Protein AF-A0A9P0MGK2-F1 (afdb_monomer)

InterPro domains:
  IPR000237 GRIP domain [PF01465] (94-136)
  IPR000237 GRIP domain [PS50913] (89-139)
  IPR000237 GRIP domain [SM00755] (92-139)
  IPR051952 Golgi-associated and autophagy-related protein [PTHR23157] (30-147)

Nearest PDB structures (foldseek):
  4kmo-assembly1_B  TM=4.965E-01  e=8.560E+00  Thermochaetoides thermophila DSM 1495

Foldseek 3Di:
DDDDDDDDDDDDPDDDDDDDDDDDDPVVVVVVVVVVVVVVVVVVVVVVVVVVVVVVVVVVVVVVVVVVVVVVVVVVVVVVVVVVVVVVVVVVVVLVVVLVVLVVCLVPDPDLVVNLVSLVVNCVSVVDDPVVSVQSNCVSNVHDDPCVVVVVVVDDPPDDDDDDD

Sequence (165 aa):
MHREEGEGSENTESTYSPNKVHPVPLERLLATEDDQELANLKKQLHEQELKLSHLTALLADTEQDLAKHTQMNEVLKEEIRRQQRSQERERHAENLEYLKNVVFKFVTLSNSDERTRLVPVLNTILKLSPDETRQLTTVAKGEPSATLKGWTNLLPTWSSSPSKP

Structure (mmCIF, N/CA/C/O backbone):
data_AF-A0A9P0MGK2-F1
#
_entry.id   AF-A0A9P0MGK2-F1
#
loop_
_atom_site.group_PDB
_atom_site.id
_atom_site.type_symbol
_atom_site.label_atom_id
_atom_site.label_alt_id
_atom_site.label_comp_id
_atom_site.label_asym_id
_atom_site.label_entity_id
_atom_site.label_seq_id
_atom_site.pdbx_PDB_ins_code
_atom_site.Cartn_x
_atom_site.Cartn_y
_atom_site.Cartn_z
_atom_site.occupancy
_atom_site.B_iso_or_equiv
_atom_site.auth_seq_id
_atom_site.auth_comp_id
_atom_site.auth_asym_id
_atom_site.auth_atom_id
_atom_site.pdbx_PDB_model_num
ATOM 1 N N . MET A 1 1 ? 90.276 39.774 -74.183 1.00 43.88 1 MET A N 1
ATOM 2 C CA . MET A 1 1 ? 89.201 39.487 -73.211 1.00 43.88 1 MET A CA 1
ATOM 3 C C . MET A 1 1 ? 89.113 37.976 -73.071 1.00 43.88 1 MET A C 1
ATOM 5 O O . MET A 1 1 ? 88.798 37.317 -74.052 1.00 43.88 1 MET A O 1
ATOM 9 N N . HIS A 1 2 ? 89.530 37.440 -71.923 1.00 46.66 2 HIS A N 1
ATOM 10 C CA . HIS A 1 2 ? 89.398 36.022 -71.568 1.00 46.66 2 HIS A CA 1
ATOM 11 C C . HIS A 1 2 ? 87.975 35.760 -71.059 1.00 46.66 2 HIS A C 1
ATOM 13 O O . HIS A 1 2 ? 87.427 36.597 -70.345 1.00 46.66 2 HIS A O 1
ATOM 19 N N . ARG A 1 3 ? 87.391 34.620 -71.436 1.00 65.00 3 ARG A N 1
ATOM 20 C CA . ARG A 1 3 ? 86.128 34.101 -70.900 1.00 65.00 3 ARG A CA 1
ATOM 21 C C . ARG A 1 3 ? 86.456 32.787 -70.197 1.00 65.00 3 ARG A C 1
ATOM 23 O O . ARG A 1 3 ? 87.053 31.915 -70.816 1.00 65.00 3 ARG A O 1
ATOM 30 N N . GLU A 1 4 ? 86.128 32.724 -68.916 1.00 59.62 4 GLU A N 1
ATOM 31 C CA . GLU A 1 4 ? 86.367 31.596 -68.015 1.00 59.62 4 GLU A CA 1
ATOM 32 C C . GLU A 1 4 ? 85.328 30.493 -68.274 1.00 59.62 4 GLU A C 1
ATOM 34 O O . GLU A 1 4 ? 84.153 30.786 -68.531 1.00 59.62 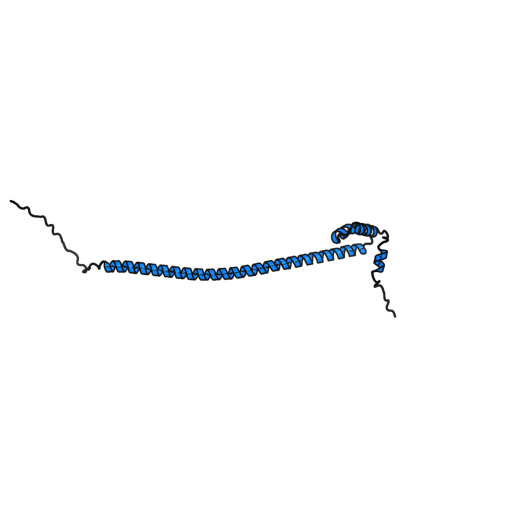4 GLU A O 1
ATOM 39 N N . GLU A 1 5 ? 85.787 29.242 -68.304 1.00 55.59 5 GLU A N 1
ATOM 40 C CA . GLU A 1 5 ? 84.977 28.056 -68.578 1.00 55.59 5 GLU A CA 1
ATOM 41 C C . GLU A 1 5 ? 84.109 27.715 -67.362 1.00 55.59 5 GLU A C 1
ATOM 43 O O . GLU A 1 5 ? 84.576 27.698 -66.226 1.00 55.59 5 GLU A O 1
ATOM 48 N N . GLY A 1 6 ? 82.822 27.480 -67.617 1.00 58.53 6 GLY A N 1
ATOM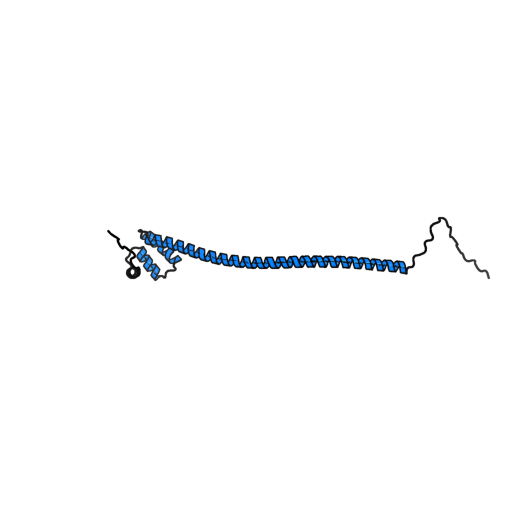 49 C CA . GLY A 1 6 ? 81.855 27.067 -66.610 1.00 58.53 6 GLY A CA 1
ATOM 50 C C . GLY A 1 6 ? 82.017 25.594 -66.251 1.00 58.53 6 GLY A C 1
ATOM 51 O O . GLY A 1 6 ? 82.072 24.730 -67.124 1.00 58.53 6 GLY A O 1
ATOM 52 N N . GLU A 1 7 ? 82.041 25.335 -64.950 1.00 59.12 7 GLU A N 1
ATOM 53 C CA . GLU A 1 7 ? 81.986 24.018 -64.331 1.00 59.12 7 GLU A CA 1
ATOM 54 C C . GLU A 1 7 ? 80.627 23.356 -64.616 1.00 59.12 7 GLU A C 1
ATOM 56 O O . GLU A 1 7 ? 79.576 23.826 -64.177 1.00 59.12 7 GLU A O 1
ATOM 61 N N . GLY A 1 8 ? 80.648 22.252 -65.360 1.00 54.22 8 GLY A N 1
ATOM 62 C CA . GLY A 1 8 ? 79.542 21.306 -65.466 1.00 54.22 8 GLY A CA 1
ATOM 63 C C . GLY A 1 8 ? 79.983 19.976 -64.872 1.00 54.22 8 GLY A C 1
ATOM 64 O O . GLY A 1 8 ? 80.727 19.234 -65.504 1.00 54.22 8 GLY A O 1
ATOM 65 N N . SER A 1 9 ? 79.559 19.675 -63.648 1.00 63.91 9 SER A N 1
ATOM 66 C CA . SER A 1 9 ? 79.738 18.360 -63.036 1.00 63.91 9 SER A CA 1
ATOM 67 C C . SER A 1 9 ? 78.611 17.428 -63.488 1.00 63.91 9 SER A C 1
ATOM 69 O O . SER A 1 9 ? 77.544 17.352 -62.882 1.00 63.91 9 SER A O 1
ATOM 71 N N . GLU A 1 10 ? 78.850 16.709 -64.583 1.00 54.41 10 GLU A N 1
ATOM 72 C CA . GLU A 1 10 ? 78.089 15.514 -64.940 1.00 54.41 10 GLU A CA 1
ATOM 73 C C . GLU A 1 10 ? 78.561 14.341 -64.075 1.00 54.41 10 GLU A C 1
ATOM 75 O O . GLU A 1 10 ? 79.652 13.823 -64.279 1.00 54.41 10 GLU A O 1
ATOM 80 N N . ASN A 1 11 ? 77.723 13.880 -63.147 1.00 47.22 11 ASN A N 1
ATOM 81 C CA . ASN A 1 11 ? 77.843 12.541 -62.573 1.00 47.22 11 ASN A CA 1
ATOM 82 C C . ASN A 1 11 ? 76.480 11.843 -62.677 1.00 47.22 11 ASN A C 1
ATOM 84 O O . ASN A 1 11 ? 75.575 12.113 -61.892 1.00 47.22 11 ASN A O 1
ATOM 88 N N . THR A 1 12 ? 76.340 10.910 -63.621 1.00 46.19 12 THR A N 1
ATOM 89 C CA . THR A 1 12 ? 75.330 9.840 -63.533 1.00 46.19 12 THR A CA 1
ATOM 90 C C . THR A 1 12 ? 76.015 8.491 -63.712 1.00 46.19 12 THR A C 1
ATOM 92 O O . THR A 1 12 ? 75.952 7.849 -64.758 1.00 46.19 12 THR A O 1
ATOM 95 N N . GLU A 1 13 ? 76.712 8.048 -62.667 1.00 41.66 13 GLU A N 1
ATOM 96 C CA . GLU A 1 13 ? 77.235 6.688 -62.626 1.00 41.66 13 GLU A CA 1
ATOM 97 C C . GLU A 1 13 ? 76.073 5.719 -62.377 1.00 41.66 13 GLU A C 1
ATOM 99 O O . GLU A 1 13 ? 75.533 5.592 -61.279 1.00 41.66 13 GLU A O 1
ATOM 104 N N . SER A 1 14 ? 75.637 5.094 -63.470 1.00 52.41 14 SER A N 1
ATOM 105 C CA . SER A 1 14 ? 74.617 4.055 -63.494 1.00 52.41 14 SER A CA 1
ATOM 106 C C . SER A 1 14 ? 75.236 2.725 -63.089 1.00 52.41 14 SER A C 1
ATOM 108 O O . SER A 1 14 ? 76.072 2.168 -63.794 1.00 52.41 14 SER A O 1
ATOM 110 N N . THR A 1 15 ? 74.780 2.168 -61.977 1.00 48.56 15 THR A N 1
ATOM 111 C CA . THR A 1 15 ? 74.877 0.736 -61.687 1.00 48.56 15 THR A CA 1
ATOM 112 C C . THR A 1 15 ? 73.584 0.334 -60.974 1.00 48.56 15 THR A C 1
ATOM 114 O O . THR A 1 15 ? 73.057 1.121 -60.196 1.00 48.56 15 THR A O 1
ATOM 117 N N . TYR A 1 16 ? 73.088 -0.873 -61.272 1.00 43.53 16 TYR A N 1
ATOM 118 C CA . TYR A 1 16 ? 71.779 -1.471 -60.947 1.00 43.53 16 TYR A CA 1
ATOM 119 C C . TYR A 1 16 ? 70.672 -1.226 -61.984 1.00 43.53 16 TYR A C 1
ATOM 121 O O . TYR A 1 16 ? 70.243 -0.108 -62.240 1.00 43.53 16 TYR A O 1
ATOM 129 N N . SER A 1 17 ? 70.179 -2.318 -62.573 1.00 62.28 17 SER A N 1
ATOM 130 C CA . SER A 1 17 ? 68.949 -2.336 -63.367 1.00 62.28 17 SER A CA 1
ATOM 131 C C . SER A 1 17 ? 67.758 -2.534 -62.425 1.00 62.28 17 SER A C 1
ATOM 133 O O . SER A 1 17 ? 67.738 -3.530 -61.698 1.00 62.28 17 SER A O 1
ATOM 135 N N . PRO A 1 18 ? 66.780 -1.612 -62.401 1.00 46.59 18 PRO A N 1
ATOM 136 C CA . PRO A 1 18 ? 65.413 -2.033 -62.109 1.00 46.59 18 PRO A CA 1
ATOM 137 C C . PRO A 1 18 ? 64.361 -1.298 -62.964 1.00 46.59 18 PRO A C 1
ATOM 139 O O . PRO A 1 18 ? 64.548 -0.168 -63.395 1.00 46.59 18 PRO A O 1
ATOM 142 N N . ASN A 1 19 ? 63.254 -1.997 -63.223 1.00 47.78 19 ASN A N 1
ATOM 143 C CA . ASN A 1 19 ? 61.985 -1.564 -63.822 1.00 47.78 19 ASN A CA 1
ATOM 144 C C . ASN A 1 19 ? 61.771 -0.058 -64.075 1.00 47.78 19 ASN A C 1
ATOM 146 O O . ASN A 1 19 ? 61.865 0.763 -63.168 1.00 47.78 19 ASN A O 1
ATOM 150 N N . LYS A 1 20 ? 61.297 0.272 -65.286 1.00 53.56 20 LYS A N 1
ATOM 151 C CA . LYS A 1 20 ? 60.691 1.570 -65.620 1.00 53.56 20 LYS A CA 1
ATOM 152 C C . LYS A 1 20 ? 59.532 1.870 -64.657 1.00 53.56 20 LYS A C 1
ATOM 154 O O . LYS A 1 20 ? 58.419 1.396 -64.871 1.00 53.56 20 LYS A O 1
ATOM 159 N N . VAL A 1 21 ? 59.775 2.657 -63.613 1.00 58.66 21 VAL A N 1
ATOM 160 C CA . VAL A 1 21 ? 58.712 3.213 -62.771 1.00 58.66 21 VAL A CA 1
ATOM 161 C C . VAL A 1 21 ? 58.291 4.537 -63.398 1.00 58.66 21 VAL A C 1
ATOM 163 O O . VAL A 1 21 ? 58.994 5.539 -63.303 1.00 58.66 21 VAL A O 1
ATOM 166 N N . HIS A 1 22 ? 57.167 4.522 -64.109 1.00 64.81 22 HIS A N 1
ATOM 167 C CA . HIS A 1 22 ? 56.529 5.742 -64.595 1.00 64.81 22 HIS A CA 1
ATOM 168 C C . HIS A 1 22 ? 55.901 6.469 -63.392 1.00 64.81 22 HIS A C 1
ATOM 170 O O . HIS A 1 22 ? 55.207 5.806 -62.614 1.00 64.81 22 HIS A O 1
ATOM 176 N N . PRO A 1 23 ? 56.108 7.787 -63.2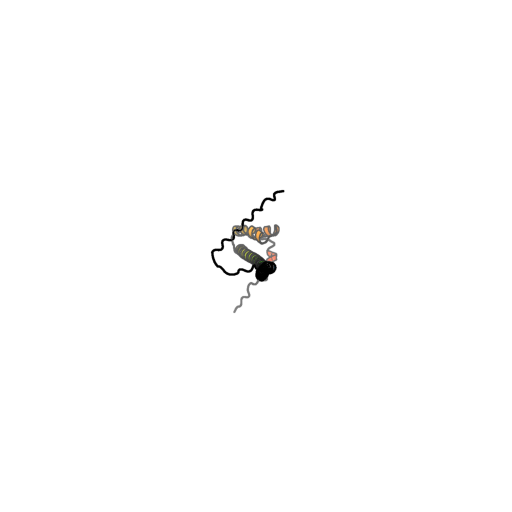04 1.00 69.19 23 PRO A N 1
ATOM 177 C CA . PRO A 1 23 ? 55.467 8.502 -62.108 1.00 69.19 23 PRO A CA 1
ATOM 178 C C . PRO A 1 23 ? 53.948 8.472 -62.304 1.00 69.19 23 PRO A C 1
ATOM 180 O O . PRO A 1 23 ? 53.440 8.757 -63.392 1.00 69.19 23 PRO A O 1
ATOM 183 N N . VAL A 1 24 ? 53.232 8.067 -61.255 1.00 70.81 24 VAL A N 1
ATOM 184 C CA . VAL A 1 24 ? 51.768 7.988 -61.257 1.00 70.81 24 VAL A CA 1
ATOM 185 C C . VAL A 1 24 ? 51.204 9.415 -61.353 1.00 70.81 24 VAL A C 1
ATOM 187 O O . VAL A 1 24 ? 51.656 10.275 -60.595 1.00 70.81 24 VAL A O 1
ATOM 190 N N . PRO A 1 25 ? 50.247 9.700 -62.260 1.00 77.06 25 PRO A N 1
ATOM 191 C CA . PRO A 1 25 ? 49.642 11.026 -62.372 1.00 77.06 25 PRO A CA 1
ATOM 192 C C . PRO A 1 25 ? 49.010 11.474 -61.051 1.00 77.06 25 PRO A C 1
ATOM 194 O O . PRO A 1 25 ? 48.273 10.706 -60.433 1.00 77.06 25 PRO A O 1
ATOM 197 N N . LEU A 1 26 ? 49.273 12.720 -60.649 1.00 69.19 26 LEU A N 1
ATOM 198 C CA . LEU A 1 26 ? 48.845 13.282 -59.362 1.00 69.19 26 LEU A CA 1
ATOM 199 C C . LEU A 1 26 ? 47.324 13.197 -59.160 1.00 69.19 26 LEU A C 1
ATOM 201 O O . LEU A 1 26 ? 46.862 12.874 -58.073 1.00 69.19 26 LEU A O 1
ATOM 205 N N . GLU A 1 27 ? 46.552 13.394 -60.230 1.00 72.69 27 GLU A N 1
ATOM 206 C CA . GLU A 1 27 ? 45.088 13.285 -60.217 1.00 72.69 27 GLU A CA 1
ATOM 207 C C . GLU A 1 27 ? 44.604 11.886 -59.824 1.00 72.69 27 GLU A C 1
ATOM 209 O O . GLU A 1 27 ? 43.576 11.745 -59.174 1.00 72.69 27 GLU A O 1
ATOM 214 N N . ARG A 1 28 ? 45.366 10.840 -60.167 1.00 69.38 28 ARG A N 1
ATOM 215 C CA . ARG A 1 28 ? 45.037 9.461 -59.797 1.00 69.38 28 ARG A CA 1
ATOM 216 C C . ARG A 1 28 ? 45.359 9.175 -58.334 1.00 69.38 28 ARG A C 1
ATOM 218 O O . ARG A 1 28 ? 44.675 8.355 -57.741 1.00 69.38 28 ARG A O 1
ATOM 225 N N . LEU A 1 29 ? 46.377 9.834 -57.778 1.00 68.94 29 LEU A N 1
ATOM 226 C CA . LEU A 1 29 ? 46.727 9.734 -56.361 1.00 68.94 29 LEU A CA 1
ATOM 227 C C . LEU A 1 29 ? 45.697 10.479 -55.491 1.00 68.94 29 LEU A C 1
ATOM 229 O O . LEU A 1 29 ? 45.218 9.933 -54.502 1.00 68.94 29 LEU A O 1
ATOM 233 N N . LEU A 1 30 ? 45.295 11.677 -55.926 1.00 71.44 30 LEU A N 1
ATOM 234 C CA . LEU A 1 30 ? 44.272 12.495 -55.268 1.00 71.44 30 LEU A CA 1
ATOM 235 C C . LEU A 1 30 ? 42.884 11.841 -55.339 1.00 71.44 30 LEU A C 1
ATOM 237 O O . LEU A 1 30 ? 42.215 11.723 -54.321 1.00 71.44 30 LEU A O 1
ATOM 241 N N . ALA A 1 31 ? 42.487 11.305 -56.500 1.00 71.31 31 ALA A N 1
ATOM 242 C CA . ALA A 1 31 ? 41.220 10.581 -56.628 1.00 71.31 31 ALA A CA 1
ATOM 243 C C . ALA A 1 31 ? 41.159 9.335 -55.727 1.00 71.31 31 ALA A C 1
ATOM 245 O O . ALA A 1 31 ? 40.102 9.017 -55.193 1.00 71.31 31 ALA A O 1
ATOM 246 N N . THR A 1 32 ? 42.284 8.639 -55.518 1.00 71.75 32 THR A N 1
ATOM 247 C CA . THR A 1 32 ? 42.319 7.492 -54.597 1.00 71.75 32 THR A CA 1
ATOM 248 C C . THR A 1 32 ? 42.221 7.887 -53.127 1.00 71.75 32 THR A C 1
ATOM 250 O O . THR A 1 32 ? 41.680 7.105 -52.350 1.00 71.75 32 THR A O 1
ATOM 253 N N . GLU A 1 33 ? 42.723 9.062 -52.733 1.00 73.38 33 GLU A N 1
ATOM 254 C CA . GLU A 1 33 ? 42.548 9.582 -51.370 1.00 73.38 33 GLU A CA 1
ATOM 255 C C . GLU A 1 33 ? 41.087 9.988 -51.133 1.00 73.38 33 GLU A C 1
ATOM 257 O O . GLU A 1 33 ? 40.480 9.509 -50.173 1.00 73.38 33 GLU A O 1
ATOM 262 N N . ASP A 1 34 ? 40.485 10.736 -52.061 1.00 78.38 34 ASP A N 1
ATOM 263 C CA . ASP A 1 34 ? 39.077 11.148 -51.989 1.00 78.38 34 ASP A CA 1
ATOM 264 C C . ASP A 1 34 ? 38.118 9.939 -51.981 1.00 78.38 34 ASP A C 1
ATOM 266 O O . ASP A 1 34 ? 37.186 9.875 -51.173 1.00 78.38 34 ASP A O 1
ATOM 270 N N . ASP A 1 35 ? 38.357 8.929 -52.829 1.00 82.62 35 ASP A N 1
ATOM 271 C CA . ASP A 1 35 ? 37.556 7.697 -52.867 1.00 82.62 35 ASP A CA 1
ATOM 272 C C . ASP A 1 35 ? 37.669 6.893 -51.559 1.00 82.62 35 ASP A C 1
ATOM 274 O O . ASP A 1 35 ? 36.689 6.292 -51.098 1.00 82.62 35 ASP A O 1
ATOM 278 N N . GLN A 1 36 ? 38.849 6.899 -50.933 1.00 84.94 36 GLN A N 1
ATOM 279 C CA . GLN A 1 36 ? 39.093 6.213 -49.668 1.00 84.94 36 GLN A CA 1
ATOM 280 C C . GLN A 1 36 ? 38.430 6.942 -48.491 1.00 84.94 36 GLN A C 1
ATOM 282 O O . GLN A 1 36 ? 37.838 6.298 -47.619 1.00 84.94 36 GLN A O 1
ATOM 287 N N . GLU A 1 37 ? 38.469 8.274 -48.467 1.00 88.00 37 GLU A N 1
ATOM 288 C CA . GLU A 1 37 ? 37.738 9.089 -47.493 1.00 88.00 37 GLU A CA 1
ATOM 289 C C . GLU A 1 37 ? 36.225 8.895 -47.622 1.00 88.00 37 GLU A C 1
ATOM 291 O O . GLU A 1 37 ? 35.534 8.669 -46.623 1.00 88.00 37 GLU A O 1
ATOM 296 N N . LEU A 1 38 ? 35.708 8.878 -48.850 1.00 89.44 38 LEU A N 1
ATOM 297 C CA . LEU A 1 38 ? 34.295 8.649 -49.139 1.00 89.44 38 LEU A CA 1
ATOM 298 C C . LEU A 1 38 ? 33.862 7.231 -48.719 1.00 89.44 38 LEU A C 1
ATOM 300 O O . LEU A 1 38 ? 32.781 7.053 -48.146 1.00 89.44 38 LEU A O 1
ATOM 304 N N . ALA A 1 39 ? 34.707 6.217 -48.925 1.00 89.69 39 ALA A N 1
ATOM 305 C CA . ALA A 1 39 ? 34.471 4.859 -48.433 1.00 89.69 39 ALA A CA 1
ATOM 306 C C . ALA A 1 39 ? 34.443 4.789 -46.894 1.00 89.69 39 ALA A C 1
ATOM 308 O O . ALA A 1 39 ? 33.564 4.139 -46.319 1.00 89.69 39 ALA A O 1
ATOM 309 N N . ASN A 1 40 ? 35.351 5.498 -46.219 1.00 92.19 40 ASN A N 1
ATOM 310 C CA . ASN A 1 40 ? 35.387 5.581 -44.758 1.00 92.19 40 ASN A CA 1
ATOM 311 C C . ASN A 1 40 ? 34.150 6.292 -44.192 1.00 92.19 40 ASN A C 1
ATOM 313 O O . ASN A 1 40 ? 33.543 5.797 -43.242 1.00 92.19 40 ASN A O 1
ATOM 317 N N . LEU A 1 41 ? 33.729 7.402 -44.805 1.00 93.56 41 LEU A N 1
ATOM 318 C CA . LEU A 1 41 ? 32.511 8.134 -44.448 1.00 93.56 41 LE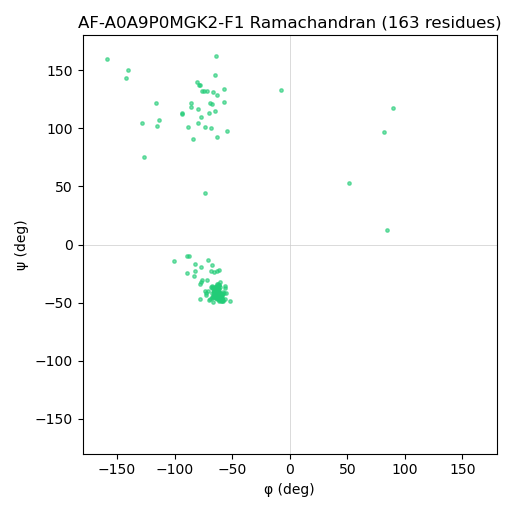U A CA 1
ATOM 319 C C . LEU A 1 41 ? 31.260 7.270 -44.626 1.00 93.56 41 LEU A C 1
ATOM 321 O O . LEU A 1 41 ? 30.420 7.217 -43.732 1.00 93.56 41 LEU A O 1
ATOM 325 N N . LYS A 1 42 ? 31.153 6.529 -45.737 1.00 93.19 42 LYS A N 1
ATOM 326 C CA . LYS A 1 42 ? 30.056 5.570 -45.962 1.00 93.19 42 LYS A CA 1
ATOM 327 C C . LYS A 1 42 ? 30.028 4.473 -44.903 1.00 93.19 42 LYS A C 1
ATOM 329 O O . LYS A 1 42 ? 28.956 4.125 -44.415 1.00 93.19 42 LYS A O 1
ATOM 334 N N . LYS A 1 43 ? 31.194 3.944 -44.525 1.00 94.69 43 LYS A N 1
ATOM 335 C CA . LYS A 1 43 ? 31.300 2.939 -43.463 1.00 94.69 43 LYS A CA 1
ATOM 336 C C . LYS A 1 43 ? 30.857 3.504 -42.113 1.00 94.69 43 LYS A C 1
ATOM 338 O O . LYS A 1 43 ? 30.066 2.867 -41.426 1.00 94.69 43 LYS A O 1
ATOM 343 N N . GLN A 1 44 ? 31.317 4.701 -41.754 1.00 94.88 44 GLN A N 1
ATOM 344 C CA . GLN A 1 44 ? 30.902 5.371 -40.520 1.00 94.88 44 GLN A CA 1
ATOM 345 C C . GLN A 1 44 ? 29.403 5.666 -40.512 1.00 94.88 44 GLN A C 1
ATOM 347 O O . GLN A 1 44 ? 28.748 5.416 -39.504 1.00 94.88 44 GLN A O 1
ATOM 352 N N . LEU A 1 45 ? 28.849 6.148 -41.627 1.00 95.56 45 LEU A N 1
ATOM 353 C CA . LEU A 1 45 ? 27.415 6.380 -41.771 1.00 95.56 45 LEU A CA 1
ATOM 354 C C . LEU A 1 45 ? 26.634 5.086 -41.531 1.00 95.56 45 LEU A C 1
ATOM 356 O O . LEU A 1 45 ? 25.730 5.069 -40.702 1.00 95.56 45 LEU A O 1
ATOM 360 N N . HIS A 1 46 ? 27.049 3.991 -42.167 1.00 95.62 46 HIS A N 1
ATOM 361 C CA . HIS A 1 46 ? 26.421 2.688 -41.987 1.00 95.62 46 HIS A CA 1
ATOM 362 C C . HIS A 1 46 ? 26.506 2.185 -40.534 1.00 95.62 46 HIS A C 1
ATOM 364 O O . HIS A 1 46 ? 25.526 1.696 -39.977 1.00 95.62 46 HIS A O 1
ATOM 370 N N . GLU A 1 47 ? 27.654 2.350 -39.872 1.00 95.88 47 GLU A N 1
ATOM 371 C CA . GLU A 1 47 ? 27.801 2.013 -38.451 1.00 95.88 47 GLU A CA 1
ATOM 372 C C . GLU A 1 47 ? 26.876 2.850 -37.554 1.00 95.88 47 GLU A C 1
ATOM 374 O O . GLU A 1 47 ? 26.343 2.335 -36.569 1.00 95.88 47 GLU A O 1
ATOM 379 N N . GLN A 1 48 ? 26.674 4.130 -37.873 1.00 96.19 48 GLN A N 1
ATOM 380 C CA . GLN A 1 48 ? 25.746 4.990 -37.137 1.00 96.19 48 GLN A CA 1
ATOM 381 C C . GLN A 1 48 ? 24.285 4.611 -37.399 1.00 96.19 48 GLN A C 1
ATOM 383 O O . GLN A 1 48 ? 23.503 4.569 -36.454 1.00 96.19 48 GLN A O 1
ATOM 388 N N . GLU A 1 49 ? 23.919 4.265 -38.633 1.00 96.38 49 GLU A N 1
ATOM 389 C CA . GLU A 1 49 ? 22.580 3.765 -38.975 1.00 96.38 49 GLU A CA 1
ATOM 390 C C . GLU A 1 49 ? 22.241 2.485 -38.199 1.00 96.38 49 GLU A C 1
ATOM 392 O O . GLU A 1 49 ? 21.154 2.371 -37.630 1.00 96.38 49 GLU A O 1
ATOM 397 N N . LEU A 1 50 ? 23.191 1.550 -38.093 1.00 97.19 50 LEU A N 1
ATOM 398 C CA . LEU A 1 50 ? 23.020 0.329 -37.301 1.00 97.19 50 LEU A CA 1
ATOM 399 C C . LEU A 1 50 ? 22.851 0.630 -35.807 1.00 97.19 50 LEU A C 1
ATOM 401 O O . LEU A 1 50 ? 21.980 0.049 -35.156 1.00 97.19 50 LEU A O 1
ATOM 405 N N . LYS A 1 51 ? 23.646 1.557 -35.256 1.00 97.25 51 LYS A N 1
ATOM 406 C CA . LYS A 1 51 ? 23.507 1.992 -33.856 1.00 97.25 51 LYS A CA 1
ATOM 407 C C . LYS A 1 51 ? 22.152 2.638 -33.606 1.00 97.25 51 LYS A C 1
ATOM 409 O O . LYS A 1 51 ? 21.515 2.310 -32.611 1.00 97.25 51 LYS A O 1
ATOM 414 N N . LEU A 1 52 ? 21.697 3.511 -34.504 1.00 97.50 52 LEU A N 1
ATOM 415 C CA . LEU A 1 52 ? 20.376 4.128 -34.409 1.00 97.50 52 LEU A CA 1
ATOM 416 C C . LEU A 1 52 ? 19.280 3.065 -34.434 1.00 97.50 52 LEU A C 1
ATOM 418 O O . LEU A 1 52 ? 18.452 3.047 -33.530 1.00 97.50 52 LEU A O 1
ATOM 422 N N . SER A 1 53 ? 19.326 2.126 -35.382 1.00 96.88 53 SER A N 1
ATOM 423 C CA . SER A 1 53 ? 18.358 1.027 -35.447 1.00 96.88 53 SER A CA 1
ATOM 424 C C . SER A 1 53 ? 18.328 0.202 -34.157 1.00 96.88 53 SER A C 1
ATOM 426 O O . SER A 1 53 ? 17.249 -0.165 -33.693 1.00 96.88 53 SER A O 1
ATOM 428 N N . HIS A 1 54 ? 19.490 -0.091 -33.569 1.00 97.38 54 HIS A N 1
ATOM 429 C CA . HIS A 1 54 ? 19.569 -0.837 -32.316 1.00 97.38 54 HIS A CA 1
ATOM 430 C C . HIS A 1 54 ? 19.006 -0.044 -31.130 1.00 97.38 54 HIS A C 1
ATOM 432 O O . HIS A 1 54 ? 18.220 -0.581 -30.353 1.00 97.38 54 HIS A O 1
ATOM 438 N N . LEU A 1 55 ? 19.365 1.237 -31.008 1.00 97.50 55 LEU A N 1
ATOM 439 C CA . LEU A 1 55 ? 18.860 2.106 -29.945 1.00 97.50 55 LEU A CA 1
ATOM 440 C C . LEU A 1 55 ? 17.349 2.324 -30.055 1.00 97.50 55 LEU A C 1
ATOM 442 O O . LEU A 1 55 ? 16.675 2.359 -29.033 1.00 97.50 55 LEU A O 1
ATOM 446 N N . THR A 1 56 ? 16.803 2.422 -31.269 1.00 97.06 56 THR A N 1
ATOM 447 C CA . THR A 1 56 ? 15.354 2.507 -31.484 1.00 97.06 56 THR A CA 1
ATOM 448 C C . THR A 1 56 ? 14.642 1.234 -31.036 1.00 97.06 56 THR A C 1
ATOM 450 O O . THR A 1 56 ? 13.608 1.327 -30.380 1.00 97.06 56 THR A O 1
ATOM 453 N N . ALA A 1 57 ? 15.197 0.055 -31.336 1.00 96.94 57 ALA A N 1
ATOM 454 C CA . ALA A 1 57 ? 14.639 -1.208 -30.855 1.00 96.94 57 ALA A CA 1
ATOM 455 C C . ALA A 1 57 ? 14.674 -1.288 -29.321 1.00 96.94 57 ALA A C 1
ATOM 457 O O . ALA A 1 57 ? 13.660 -1.585 -28.697 1.00 96.94 57 ALA A O 1
ATOM 458 N N . LEU A 1 58 ? 15.808 -0.929 -28.711 1.00 98.06 58 LEU A N 1
ATOM 459 C CA . LEU A 1 58 ? 15.946 -0.918 -27.256 1.00 98.06 58 LEU A CA 1
ATOM 460 C C . LEU A 1 58 ? 14.984 0.081 -26.598 1.00 98.06 58 LEU A C 1
ATOM 462 O O . LEU A 1 58 ? 14.404 -0.222 -25.561 1.00 98.06 58 LEU A O 1
ATOM 466 N N . LEU A 1 59 ? 14.784 1.255 -27.202 1.00 97.81 59 LEU A N 1
ATOM 467 C CA . LEU A 1 59 ? 13.828 2.240 -26.707 1.00 97.81 59 LEU A CA 1
ATOM 468 C C . LEU A 1 59 ? 12.406 1.670 -26.710 1.00 97.81 59 LEU A C 1
ATOM 470 O O . LEU A 1 59 ? 11.733 1.746 -25.686 1.00 97.81 59 LEU A O 1
ATOM 474 N N . ALA A 1 60 ? 11.983 1.040 -27.809 1.00 97.38 60 ALA A N 1
ATOM 475 C CA . ALA A 1 60 ? 10.666 0.415 -27.904 1.00 97.38 60 ALA A CA 1
ATOM 476 C C . ALA A 1 60 ? 10.461 -0.674 -26.832 1.00 97.38 60 ALA A C 1
ATOM 478 O O . ALA A 1 60 ? 9.417 -0.703 -26.178 1.00 97.38 60 ALA A O 1
ATOM 479 N N . ASP A 1 61 ? 11.477 -1.509 -26.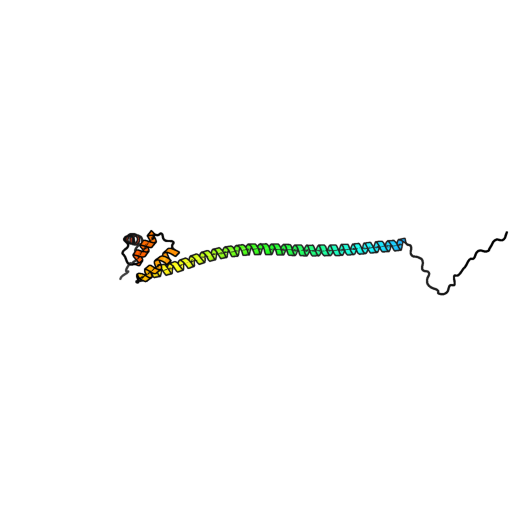590 1.00 97.12 61 ASP A N 1
ATOM 480 C CA . ASP A 1 61 ? 11.443 -2.515 -25.522 1.00 97.12 61 ASP A CA 1
ATOM 481 C C . ASP A 1 61 ? 11.288 -1.853 -24.138 1.00 97.12 61 ASP A C 1
ATOM 483 O O . ASP A 1 61 ? 10.443 -2.259 -23.336 1.00 97.12 61 ASP A O 1
ATOM 487 N N . THR A 1 62 ? 12.039 -0.778 -23.867 1.00 97.56 62 THR A N 1
ATOM 488 C CA . THR A 1 62 ? 11.942 -0.054 -22.586 1.00 97.56 62 THR A CA 1
ATOM 489 C C . THR A 1 62 ? 10.604 0.660 -22.395 1.00 97.56 62 THR A C 1
ATOM 491 O O . THR A 1 62 ? 10.086 0.699 -21.278 1.00 97.56 62 THR A O 1
ATOM 494 N N . GLU A 1 63 ? 10.015 1.202 -23.462 1.00 97.62 63 GLU A N 1
ATOM 495 C CA . GLU A 1 63 ? 8.689 1.824 -23.426 1.00 97.62 63 GLU A CA 1
ATOM 496 C C . GLU A 1 63 ? 7.604 0.786 -23.115 1.00 97.62 63 GLU A C 1
ATOM 498 O O . GLU A 1 63 ? 6.705 1.043 -22.305 1.00 97.62 63 GLU A O 1
ATOM 503 N N . GLN A 1 64 ? 7.714 -0.413 -23.694 1.00 97.94 64 GLN A N 1
ATOM 504 C CA . GLN A 1 64 ? 6.809 -1.524 -23.411 1.00 97.94 64 GLN A CA 1
ATOM 505 C C . GLN A 1 64 ? 6.906 -1.979 -21.947 1.00 97.94 64 GLN A C 1
ATOM 507 O O . GLN A 1 64 ? 5.881 -2.158 -21.276 1.00 97.94 64 GLN A O 1
ATOM 512 N N . ASP A 1 65 ? 8.123 -2.148 -21.431 1.00 97.88 65 ASP A N 1
ATOM 513 C CA . ASP A 1 65 ? 8.343 -2.536 -20.037 1.00 97.88 65 ASP A CA 1
ATOM 514 C C . ASP A 1 65 ? 7.843 -1.467 -19.065 1.00 97.88 65 ASP A C 1
ATOM 516 O O . ASP A 1 65 ? 7.195 -1.788 -18.062 1.00 97.88 65 ASP A O 1
ATOM 520 N N . LEU A 1 66 ? 8.059 -0.188 -19.385 1.00 97.94 66 LEU A N 1
ATOM 521 C CA . LEU A 1 66 ? 7.524 0.923 -18.608 1.00 97.94 66 LEU A CA 1
ATOM 522 C C . LEU A 1 66 ? 5.995 0.856 -18.534 1.00 97.94 66 LEU A C 1
ATOM 524 O O . LEU A 1 66 ? 5.441 0.916 -17.435 1.00 97.94 66 LEU A O 1
ATOM 528 N N . ALA A 1 67 ? 5.310 0.658 -19.665 1.00 97.56 67 ALA A N 1
ATOM 529 C CA . ALA A 1 67 ? 3.852 0.544 -19.700 1.00 97.56 67 ALA A CA 1
ATOM 530 C C . ALA A 1 67 ? 3.342 -0.610 -18.817 1.00 97.56 67 ALA A C 1
ATOM 532 O O . ALA A 1 67 ? 2.405 -0.440 -18.029 1.00 97.56 67 ALA A O 1
ATOM 533 N N . LYS A 1 68 ? 4.004 -1.771 -18.882 1.00 97.88 68 LYS A N 1
ATOM 534 C CA . LYS A 1 68 ? 3.692 -2.932 -18.039 1.00 97.88 68 LYS A CA 1
ATOM 535 C C . LYS A 1 68 ? 3.902 -2.634 -16.554 1.00 97.88 68 LYS A C 1
ATOM 537 O O . LYS A 1 68 ? 3.053 -2.980 -15.727 1.00 97.88 68 LYS A O 1
ATOM 542 N N . HIS A 1 69 ? 5.014 -1.996 -16.197 1.00 97.94 69 HIS A N 1
ATOM 543 C CA . HIS A 1 69 ? 5.302 -1.627 -14.814 1.00 97.94 69 HIS A CA 1
ATOM 544 C C . HIS A 1 69 ? 4.300 -0.612 -14.271 1.00 97.94 69 HIS A C 1
ATOM 546 O O . HIS A 1 69 ? 3.833 -0.778 -13.143 1.00 97.94 69 HIS A O 1
ATOM 552 N N . THR A 1 70 ? 3.905 0.380 -15.068 1.00 97.94 70 THR A N 1
ATOM 553 C CA . THR A 1 70 ? 2.855 1.337 -14.703 1.00 97.94 70 THR A CA 1
ATOM 554 C C . THR A 1 70 ? 1.525 0.631 -14.458 1.00 97.94 70 THR A C 1
ATOM 556 O O . THR A 1 70 ? 0.899 0.861 -13.425 1.00 97.94 70 THR A O 1
ATOM 559 N N . GLN A 1 71 ? 1.118 -0.294 -15.332 1.00 97.81 71 GLN A N 1
ATOM 560 C CA . GLN A 1 71 ? -0.108 -1.070 -15.131 1.00 97.81 71 GLN A CA 1
ATOM 561 C C . GLN A 1 71 ? -0.053 -1.904 -13.844 1.00 97.81 71 GLN A C 1
ATOM 563 O O . GLN A 1 71 ? -0.995 -1.887 -13.051 1.00 97.81 71 GLN A O 1
ATOM 568 N N . MET A 1 72 ? 1.054 -2.613 -13.605 1.00 97.50 72 MET A N 1
ATOM 569 C CA . MET A 1 72 ? 1.231 -3.406 -12.386 1.00 97.50 72 MET A CA 1
ATOM 570 C C . MET A 1 72 ? 1.198 -2.523 -11.135 1.00 97.50 72 MET A C 1
ATOM 572 O O . MET A 1 72 ? 0.616 -2.910 -10.125 1.00 97.50 72 MET A O 1
ATOM 576 N N . ASN A 1 73 ? 1.780 -1.326 -11.203 1.00 97.44 73 ASN A N 1
ATOM 577 C CA . ASN A 1 73 ? 1.759 -0.364 -10.109 1.00 97.44 73 ASN A CA 1
ATOM 578 C C . ASN A 1 73 ? 0.327 0.061 -9.754 1.00 97.44 73 ASN A C 1
ATOM 580 O O . ASN A 1 73 ? -0.031 0.069 -8.577 1.00 97.44 73 ASN A O 1
ATOM 584 N N . GLU A 1 74 ? -0.510 0.343 -10.753 1.00 97.62 74 GLU A N 1
ATOM 585 C CA . GLU A 1 74 ? -1.915 0.696 -10.527 1.00 97.62 74 GLU A CA 1
ATOM 586 C C . GLU A 1 74 ? -2.726 -0.469 -9.948 1.00 97.62 74 GLU A C 1
ATOM 588 O O . GLU A 1 74 ? -3.481 -0.279 -8.990 1.00 97.62 74 GLU A O 1
ATOM 593 N N . VAL A 1 75 ? -2.511 -1.692 -10.443 1.00 97.81 75 VAL A N 1
ATOM 594 C CA . VAL A 1 75 ? -3.142 -2.897 -9.878 1.00 97.81 75 VAL A CA 1
ATOM 595 C C . VAL A 1 75 ? -2.732 -3.099 -8.418 1.00 97.81 75 VAL A C 1
ATOM 597 O O . VAL A 1 75 ? -3.590 -3.325 -7.566 1.00 97.81 75 VAL A O 1
ATOM 600 N N . LEU A 1 76 ? -1.441 -2.971 -8.102 1.00 98.06 76 LEU A N 1
ATOM 601 C CA . LEU A 1 76 ? -0.935 -3.108 -6.734 1.00 98.06 76 LEU A CA 1
ATOM 602 C C . LEU A 1 76 ? -1.498 -2.030 -5.804 1.00 98.06 76 LEU A C 1
ATOM 604 O O . LEU A 1 76 ? -1.868 -2.331 -4.670 1.00 98.06 76 LEU A O 1
ATOM 608 N N . LYS A 1 77 ? -1.612 -0.781 -6.270 1.00 98.12 77 LYS A N 1
ATOM 609 C CA . LYS A 1 77 ? -2.260 0.287 -5.498 1.00 98.12 77 LYS A CA 1
ATOM 610 C C . LYS A 1 77 ? -3.712 -0.059 -5.176 1.00 98.12 77 LYS A C 1
ATOM 612 O O . LYS A 1 77 ? -4.139 0.154 -4.042 1.00 98.12 77 LYS A O 1
ATOM 617 N N . GLU A 1 78 ? -4.474 -0.582 -6.136 1.00 96.06 78 GLU A N 1
ATOM 618 C CA . GLU A 1 78 ? -5.863 -0.973 -5.877 1.00 96.06 78 GLU A CA 1
ATOM 619 C C . GLU A 1 78 ? -5.965 -2.186 -4.948 1.00 96.06 78 GLU A C 1
ATOM 621 O O . GLU A 1 78 ? -6.827 -2.218 -4.069 1.00 96.06 78 GLU A O 1
ATOM 626 N N . GLU A 1 79 ? -5.047 -3.144 -5.068 1.00 96.75 79 GLU A N 1
ATOM 627 C CA . GLU A 1 79 ? -4.951 -4.284 -4.157 1.00 96.75 79 GLU A CA 1
ATOM 628 C C . GLU A 1 79 ? -4.724 -3.829 -2.711 1.00 96.75 79 GLU A C 1
ATOM 630 O O . GLU A 1 79 ? -5.461 -4.237 -1.812 1.00 96.75 79 GLU A O 1
ATOM 635 N N . ILE A 1 80 ? -3.784 -2.905 -2.490 1.00 96.50 80 ILE A N 1
ATOM 636 C CA . ILE A 1 80 ? -3.518 -2.325 -1.167 1.00 96.50 80 ILE A CA 1
ATOM 637 C C . ILE A 1 80 ? -4.779 -1.655 -0.610 1.00 96.50 80 ILE A C 1
ATOM 639 O O . ILE A 1 80 ? -5.157 -1.907 0.536 1.00 96.50 80 ILE A O 1
ATOM 643 N N . ARG A 1 81 ? -5.478 -0.842 -1.414 1.00 96.81 81 ARG A N 1
ATOM 644 C CA . ARG A 1 81 ? -6.730 -0.195 -0.982 1.00 96.81 81 ARG A CA 1
ATOM 645 C C . ARG A 1 81 ? -7.808 -1.218 -0.638 1.00 96.81 81 ARG A C 1
ATOM 647 O O . ARG A 1 81 ? -8.521 -1.059 0.354 1.00 96.81 81 ARG A O 1
ATOM 654 N N . ARG A 1 82 ? -7.947 -2.281 -1.436 1.00 95.75 82 ARG A N 1
ATOM 655 C CA . ARG A 1 82 ? -8.898 -3.367 -1.169 1.00 95.75 82 ARG A CA 1
ATOM 656 C C . ARG A 1 82 ? -8.565 -4.084 0.133 1.00 95.75 82 ARG A C 1
ATOM 658 O O . ARG A 1 82 ? -9.471 -4.312 0.935 1.00 95.75 82 ARG A O 1
ATOM 665 N N . GLN A 1 83 ? -7.294 -4.404 0.351 1.00 95.50 83 GLN A N 1
ATOM 666 C CA . GLN A 1 83 ? -6.830 -5.077 1.555 1.00 95.50 83 GLN A CA 1
ATOM 667 C C . GLN A 1 83 ? -7.064 -4.219 2.800 1.00 95.50 83 GLN A C 1
ATOM 669 O O . GLN A 1 83 ? -7.590 -4.727 3.784 1.00 95.50 83 GLN A O 1
ATOM 674 N N . GLN A 1 84 ? -6.789 -2.914 2.735 1.00 94.00 84 GLN A N 1
ATOM 675 C CA . GLN A 1 84 ? -7.078 -1.976 3.826 1.00 94.00 84 GLN A CA 1
ATOM 676 C C . GLN A 1 84 ? -8.567 -1.964 4.195 1.00 94.00 84 GLN A C 1
ATOM 678 O O . GLN A 1 84 ? -8.908 -2.124 5.364 1.00 94.00 84 GLN A O 1
ATOM 683 N N . ARG A 1 85 ? -9.466 -1.874 3.202 1.00 93.06 85 ARG A N 1
ATOM 684 C CA . ARG A 1 85 ? -10.920 -1.966 3.439 1.00 93.06 85 ARG A CA 1
ATOM 685 C C . ARG A 1 85 ? -11.322 -3.308 4.054 1.00 93.06 85 ARG A C 1
ATOM 687 O O . ARG A 1 85 ? -12.245 -3.365 4.861 1.00 93.06 85 ARG A O 1
ATOM 694 N N . SER A 1 86 ? -10.672 -4.399 3.651 1.00 90.56 86 SER A N 1
ATOM 695 C CA . SER A 1 86 ? -10.934 -5.724 4.218 1.00 90.56 86 SER A CA 1
ATOM 696 C C . SER A 1 86 ? -10.492 -5.813 5.676 1.00 90.56 86 SER A C 1
ATOM 698 O O . SER A 1 86 ? -11.273 -6.265 6.505 1.00 90.56 86 SER A O 1
ATOM 700 N N . GLN A 1 87 ? -9.291 -5.327 5.996 1.00 90.75 87 GLN A N 1
ATOM 701 C CA . GLN A 1 87 ? -8.763 -5.297 7.362 1.00 90.75 87 GLN A CA 1
ATOM 702 C C . GLN A 1 87 ? -9.589 -4.398 8.279 1.00 90.75 87 GLN A C 1
ATOM 704 O O . GLN A 1 87 ? -9.790 -4.724 9.442 1.00 90.75 87 GLN A O 1
ATOM 709 N N . GLU A 1 88 ? -10.099 -3.273 7.779 1.00 86.56 88 GLU A N 1
ATOM 710 C CA . GLU A 1 88 ? -11.004 -2.424 8.552 1.00 86.56 88 GLU A CA 1
ATOM 711 C C . GLU A 1 88 ? -12.290 -3.180 8.914 1.00 86.56 88 GLU A C 1
ATOM 713 O O . GLU A 1 88 ? -12.678 -3.211 10.083 1.00 86.56 88 GLU A O 1
ATOM 718 N N . ARG A 1 89 ? -12.906 -3.880 7.948 1.00 82.69 89 ARG A N 1
ATOM 719 C CA . ARG A 1 89 ? -14.070 -4.743 8.215 1.00 82.69 89 ARG A CA 1
ATOM 720 C C . ARG A 1 89 ? -13.748 -5.871 9.190 1.00 82.69 89 ARG A C 1
ATOM 722 O O . ARG A 1 89 ? -14.560 -6.145 10.067 1.00 82.69 89 ARG A O 1
ATOM 729 N N . GLU A 1 90 ? -12.589 -6.503 9.048 1.00 85.62 90 GLU A N 1
ATOM 730 C CA . GLU A 1 90 ? -12.129 -7.567 9.941 1.00 85.62 90 GLU A CA 1
ATOM 731 C C . GLU A 1 90 ? -11.920 -7.041 11.362 1.00 85.62 90 GLU A C 1
ATOM 733 O O . GLU A 1 90 ? -12.487 -7.593 12.295 1.00 85.62 90 GLU A O 1
ATOM 738 N N . ARG A 1 91 ? -11.264 -5.889 11.535 1.00 83.50 91 ARG A N 1
ATOM 739 C CA . ARG A 1 91 ? -11.146 -5.217 12.837 1.00 83.50 91 ARG A CA 1
ATOM 740 C C . ARG A 1 91 ? -12.500 -4.887 13.453 1.00 83.50 91 ARG A C 1
ATOM 742 O O . ARG A 1 91 ? -12.672 -5.015 14.664 1.00 83.50 91 ARG A O 1
ATOM 749 N N . HIS A 1 92 ? -13.464 -4.432 12.652 1.00 76.81 92 HIS A N 1
ATOM 750 C CA . HIS A 1 92 ? -14.822 -4.206 13.142 1.00 76.81 92 HIS A CA 1
ATOM 751 C C . HIS A 1 92 ? -15.500 -5.518 13.555 1.00 76.81 92 HIS A C 1
ATOM 753 O O . HIS A 1 92 ? -16.160 -5.544 14.592 1.00 76.81 92 HIS A O 1
ATOM 759 N N . ALA A 1 93 ? -15.306 -6.601 12.801 1.00 76.56 93 ALA A N 1
ATOM 760 C CA . ALA A 1 93 ? -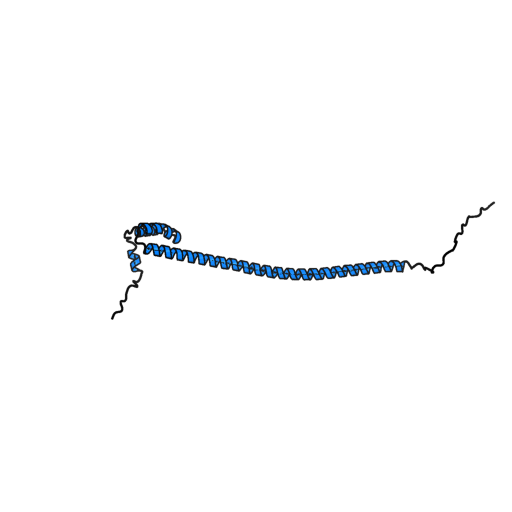15.825 -7.925 13.132 1.00 76.56 93 ALA A CA 1
ATOM 761 C C . ALA A 1 93 ? -15.182 -8.503 14.408 1.00 76.56 93 ALA A C 1
ATOM 763 O O . ALA A 1 93 ? -15.902 -8.955 15.296 1.00 76.56 93 ALA A O 1
ATOM 764 N N . GLU A 1 94 ? -13.860 -8.407 14.558 1.00 80.69 94 GLU A N 1
ATOM 765 C CA . GLU A 1 94 ? -13.124 -8.790 15.768 1.00 80.69 94 GLU A CA 1
ATOM 766 C C . GLU A 1 94 ? -13.581 -7.977 16.983 1.00 80.69 94 GLU A C 1
ATOM 768 O O . GLU A 1 94 ? -13.823 -8.525 18.059 1.00 80.69 94 GLU A O 1
ATOM 773 N N . ASN A 1 95 ? -13.762 -6.662 16.820 1.00 84.38 95 ASN A N 1
ATOM 774 C CA . ASN A 1 95 ? -14.273 -5.807 17.888 1.00 84.38 95 ASN A CA 1
ATOM 775 C C . ASN A 1 95 ? -15.709 -6.189 18.290 1.00 84.38 95 ASN A C 1
ATOM 777 O O . ASN A 1 95 ? -16.043 -6.165 19.474 1.00 84.38 95 ASN A O 1
ATOM 781 N N . LEU A 1 96 ? -16.556 -6.584 17.331 1.00 87.50 96 LEU A N 1
ATOM 782 C CA . LEU A 1 96 ? -17.899 -7.101 17.615 1.00 87.50 96 LEU A CA 1
ATOM 783 C C . LEU A 1 96 ? -17.860 -8.457 18.325 1.00 87.50 96 LEU A C 1
ATOM 785 O O . LEU A 1 96 ? -18.661 -8.699 19.227 1.00 87.50 96 LEU A O 1
ATOM 789 N N . GLU A 1 97 ? -16.925 -9.335 17.975 1.00 87.81 97 GLU A N 1
ATOM 790 C CA . GLU A 1 97 ? -16.733 -10.592 18.692 1.00 87.81 97 GLU A CA 1
ATOM 791 C C . GLU A 1 97 ? -16.244 -10.362 20.127 1.00 87.81 97 GLU A C 1
ATOM 793 O O . GLU A 1 97 ? -16.747 -10.983 21.072 1.00 87.81 97 GLU A O 1
ATOM 798 N N . TYR A 1 98 ? -15.313 -9.431 20.320 1.00 90.38 98 TYR A N 1
ATOM 799 C CA . TYR A 1 98 ? -14.895 -9.020 21.652 1.00 90.38 98 TYR A CA 1
ATOM 800 C C . TYR A 1 98 ? -16.077 -8.466 22.457 1.00 90.38 98 TYR A C 1
ATOM 802 O O . TYR A 1 98 ? -16.315 -8.912 23.583 1.00 90.38 98 TYR A O 1
ATOM 810 N N . LEU A 1 99 ? -16.877 -7.576 21.860 1.00 92.56 99 LEU A N 1
ATOM 811 C CA . LEU A 1 99 ? -18.097 -7.047 22.469 1.00 92.56 99 LEU A CA 1
ATOM 812 C C . LEU A 1 99 ? -19.069 -8.168 22.860 1.00 92.56 99 LEU A C 1
ATOM 814 O O . LEU A 1 99 ? -19.535 -8.183 23.998 1.00 92.56 99 LEU A O 1
ATOM 818 N N . LYS A 1 100 ? -19.329 -9.134 21.967 1.00 93.12 100 LYS A N 1
ATOM 819 C CA . LYS A 1 100 ? -20.153 -10.326 22.246 1.00 93.12 100 LYS A CA 1
ATOM 820 C C . LYS A 1 100 ? -19.665 -11.037 23.506 1.00 93.12 100 LYS A C 1
ATOM 822 O O . LYS A 1 100 ? -20.466 -11.326 24.391 1.00 93.12 100 LYS A O 1
ATOM 827 N N . ASN A 1 101 ? -18.362 -11.288 23.615 1.00 92.00 101 ASN A N 1
ATOM 828 C CA . ASN A 1 101 ? -17.781 -11.985 24.762 1.00 92.00 101 ASN A CA 1
ATOM 829 C C . ASN A 1 101 ? -17.919 -11.177 26.063 1.00 92.00 101 ASN A C 1
ATOM 831 O O . ASN A 1 101 ? -18.230 -11.748 27.109 1.00 92.00 101 ASN A O 1
ATOM 835 N N . VAL A 1 102 ? -17.710 -9.858 26.011 1.00 91.56 102 VAL A N 1
ATOM 836 C CA . VAL A 1 102 ? -17.867 -8.968 27.174 1.00 91.56 102 VAL A CA 1
ATOM 837 C C . VAL A 1 102 ? -19.330 -8.904 27.621 1.00 91.56 102 VAL A C 1
ATOM 839 O O . VAL A 1 102 ? -19.599 -9.051 28.8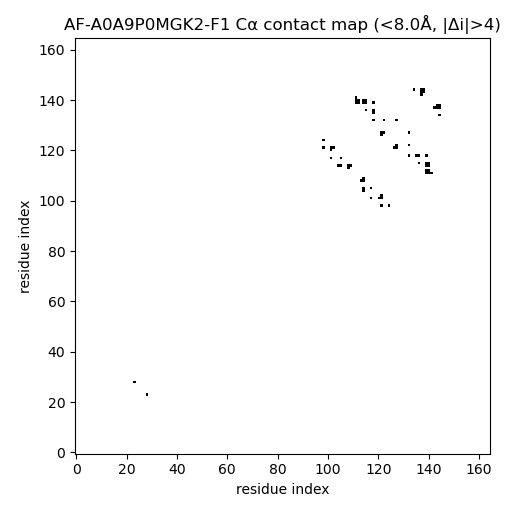11 1.00 91.56 102 VAL A O 1
ATOM 842 N N . VAL A 1 103 ? -20.274 -8.747 26.688 1.00 91.19 103 VAL A N 1
ATOM 843 C CA . VAL A 1 103 ? -21.720 -8.731 26.975 1.00 91.19 103 VAL A CA 1
ATOM 844 C C . VAL A 1 103 ? -22.176 -10.073 27.539 1.00 91.19 103 VAL A C 1
ATOM 846 O O . VAL A 1 103 ? -22.871 -10.108 28.552 1.00 91.19 103 VAL A O 1
ATOM 849 N N . PHE A 1 104 ? -21.744 -11.184 26.938 1.00 91.06 104 PHE A N 1
ATOM 850 C CA . PHE A 1 104 ? -22.073 -12.521 27.424 1.00 91.06 104 PHE A CA 1
ATOM 851 C C . PHE A 1 104 ? -21.597 -12.722 28.867 1.00 91.06 104 PHE A C 1
ATOM 853 O O . PHE A 1 104 ? -22.383 -13.149 29.715 1.00 91.06 104 PHE A O 1
ATOM 860 N N . LYS A 1 105 ? -20.351 -12.337 29.183 1.00 89.81 105 LYS A N 1
ATOM 861 C CA . LYS A 1 105 ? -19.836 -12.349 30.563 1.00 89.81 105 LYS A CA 1
ATOM 862 C C . LYS A 1 105 ? -20.661 -11.440 31.476 1.00 89.81 105 LYS A C 1
ATOM 864 O O . LYS A 1 105 ? -21.079 -11.878 32.537 1.00 89.81 105 LYS A O 1
ATOM 869 N N . PHE A 1 106 ? -20.957 -10.210 31.063 1.00 90.25 106 PHE A N 1
ATOM 870 C CA . PHE A 1 106 ? -21.728 -9.261 31.872 1.00 90.25 106 PHE A CA 1
ATOM 871 C C . PHE A 1 106 ? -23.095 -9.814 32.308 1.00 90.25 106 PHE A C 1
ATOM 873 O O . PHE A 1 106 ? -23.479 -9.650 33.465 1.00 90.25 106 PHE A O 1
ATOM 880 N N . VAL A 1 107 ? -23.805 -10.497 31.404 1.00 87.94 107 VAL A N 1
ATOM 881 C CA . VAL A 1 107 ? -25.140 -11.059 31.672 1.00 87.94 107 VAL A CA 1
ATOM 882 C C . VAL A 1 107 ? -25.078 -12.353 32.493 1.00 87.94 107 VAL A C 1
ATOM 884 O O . VAL A 1 107 ? -25.963 -12.596 33.309 1.00 87.94 107 VAL A O 1
ATOM 887 N N . THR A 1 108 ? -24.048 -13.182 32.299 1.00 84.94 108 THR A N 1
ATOM 888 C CA . THR A 1 108 ? -23.932 -14.503 32.953 1.00 84.94 108 THR A CA 1
ATOM 889 C C . THR A 1 108 ? -23.229 -14.477 34.306 1.00 84.94 108 THR A C 1
ATOM 891 O O . THR A 1 108 ? -23.461 -15.362 35.128 1.00 84.94 108 THR A O 1
ATOM 894 N N . LEU A 1 109 ? -22.379 -13.481 34.566 1.00 84.19 109 LEU A N 1
ATOM 895 C CA . LEU A 1 109 ? -21.652 -13.368 35.827 1.00 84.19 109 LEU A CA 1
ATOM 896 C C . LEU A 1 109 ? -22.603 -13.065 36.982 1.00 84.19 109 LEU A C 1
ATOM 898 O O . LEU A 1 109 ? -23.249 -12.022 36.994 1.00 84.19 109 LEU A O 1
ATOM 902 N N . SER A 1 110 ? -22.636 -13.932 37.991 1.00 74.19 110 SER A N 1
ATOM 903 C CA . SER A 1 110 ? -23.419 -13.749 39.223 1.00 74.19 110 SER A CA 1
ATOM 904 C C . SER A 1 110 ? -22.782 -12.752 40.200 1.00 74.19 110 SER A C 1
ATOM 906 O O . SER A 1 110 ? -23.457 -12.246 41.093 1.00 74.19 110 SER A O 1
ATOM 908 N N . ASN A 1 111 ? -21.482 -12.480 40.045 1.00 82.56 111 ASN A N 1
ATOM 909 C CA . ASN A 1 111 ? -20.713 -11.609 40.927 1.00 82.56 111 ASN A CA 1
ATOM 910 C C . ASN A 1 111 ? -20.842 -10.131 40.511 1.00 82.56 111 ASN A C 1
ATOM 912 O O . ASN A 1 111 ? -20.435 -9.736 39.417 1.00 82.56 111 ASN A O 1
ATOM 916 N N . SER A 1 112 ? -21.385 -9.317 41.417 1.00 82.31 112 SER A N 1
ATOM 917 C CA . SER A 1 112 ? -21.599 -7.872 41.253 1.00 82.31 112 SER A CA 1
ATOM 918 C C . SER A 1 112 ? -20.292 -7.084 41.051 1.00 82.31 112 SER A C 1
ATOM 920 O O . SER A 1 112 ? -20.240 -6.151 40.243 1.00 82.31 112 SER A O 1
ATOM 922 N N . ASP A 1 113 ? -19.195 -7.497 41.699 1.00 83.06 113 ASP A N 1
ATOM 923 C CA . ASP A 1 113 ? -17.897 -6.816 41.564 1.00 83.06 113 ASP A CA 1
ATOM 924 C C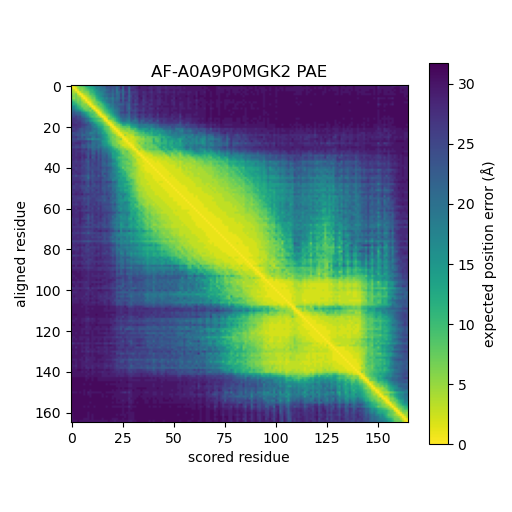 . ASP A 1 113 ? -17.297 -7.023 40.164 1.00 83.06 113 ASP A C 1
ATOM 926 O O . ASP A 1 113 ? -16.917 -6.072 39.478 1.00 83.06 113 ASP A O 1
ATOM 930 N N . GLU A 1 114 ? -17.301 -8.262 39.668 1.00 85.31 114 GLU A N 1
ATOM 931 C CA . GLU A 1 114 ? -16.826 -8.574 38.315 1.00 85.31 114 GLU A CA 1
ATOM 932 C C . GLU A 1 114 ? -17.680 -7.896 37.242 1.00 85.31 114 GLU A C 1
ATOM 934 O O . GLU A 1 114 ? -17.146 -7.348 36.275 1.00 85.31 114 GLU A O 1
ATOM 939 N N . ARG A 1 115 ? -19.002 -7.851 37.442 1.00 87.88 115 ARG A N 1
ATOM 940 C CA . ARG A 1 115 ? -19.924 -7.149 36.545 1.00 87.88 115 ARG A CA 1
ATOM 941 C C . ARG A 1 115 ? -19.633 -5.644 36.505 1.00 87.88 115 ARG A C 1
ATOM 943 O O . ARG A 1 115 ? -19.644 -5.049 35.428 1.00 87.88 115 ARG A O 1
ATOM 950 N N . THR A 1 116 ? -19.286 -5.040 37.643 1.00 88.69 116 THR A N 1
ATOM 951 C CA . THR A 1 116 ? -18.912 -3.618 37.739 1.00 88.69 116 THR A CA 1
ATOM 952 C C . THR A 1 116 ? -17.600 -3.320 37.005 1.00 88.69 116 THR A C 1
ATOM 954 O O . THR A 1 116 ? -17.495 -2.294 36.332 1.00 88.69 116 THR A O 1
ATOM 957 N N . ARG A 1 117 ? -16.625 -4.239 37.030 1.00 91.31 117 ARG A N 1
ATOM 958 C CA . ARG A 1 117 ? -15.357 -4.108 36.279 1.00 91.31 117 ARG A CA 1
ATOM 959 C C . ARG A 1 117 ? -15.535 -4.146 34.759 1.00 91.31 117 ARG A C 1
ATOM 961 O O . ARG A 1 117 ? -14.691 -3.616 34.041 1.00 91.31 117 ARG A O 1
ATOM 968 N N . LEU A 1 118 ? -16.618 -4.744 34.261 1.00 91.31 118 LEU A N 1
ATOM 969 C CA . LEU A 1 118 ? -16.933 -4.780 32.828 1.00 91.31 118 LEU A CA 1
ATOM 970 C C . LEU A 1 118 ? -17.618 -3.496 32.325 1.00 91.31 118 LEU A C 1
ATOM 972 O O . LEU A 1 118 ? -17.607 -3.244 31.122 1.00 91.31 118 LEU A O 1
ATOM 976 N N . VAL A 1 119 ? -18.167 -2.654 33.210 1.00 90.38 119 VAL A N 1
ATOM 977 C CA . VAL A 1 119 ? -18.855 -1.404 32.826 1.00 90.38 119 VAL A CA 1
ATOM 978 C C . VAL A 1 119 ? -17.934 -0.424 32.076 1.00 90.38 119 VAL A C 1
ATOM 980 O O . VAL A 1 119 ? -18.334 0.047 31.011 1.00 90.38 119 VAL A O 1
ATOM 983 N N . PRO A 1 120 ? -16.692 -0.141 32.527 1.00 91.06 120 PRO A N 1
ATOM 984 C CA . PRO A 1 120 ? -15.769 0.721 31.783 1.00 91.06 120 PRO A CA 1
ATOM 985 C C . PRO A 1 120 ? -15.386 0.155 30.411 1.00 91.06 120 PRO A C 1
ATOM 987 O O . PRO A 1 120 ? -15.214 0.908 29.452 1.00 91.06 120 PRO A O 1
ATOM 990 N N . VAL A 1 121 ? -15.283 -1.174 30.301 1.00 91.31 121 VAL A N 1
ATOM 991 C CA . VAL A 1 121 ? -14.985 -1.865 29.040 1.00 91.31 121 VAL A CA 1
ATOM 992 C C . VAL A 1 121 ? -16.147 -1.687 28.063 1.00 91.31 121 VAL A C 1
ATOM 994 O O . VAL A 1 121 ? -15.937 -1.228 26.942 1.00 91.31 121 VAL A O 1
ATOM 997 N N . LEU A 1 122 ? -17.380 -1.951 28.507 1.00 90.56 122 LEU A N 1
ATOM 998 C CA . LEU A 1 122 ? -18.590 -1.729 27.710 1.00 90.56 122 LEU A CA 1
ATOM 999 C C . LEU A 1 122 ? -18.735 -0.262 27.293 1.00 90.56 122 LEU A C 1
ATOM 1001 O O . LEU A 1 122 ? -19.008 0.006 26.127 1.00 90.56 122 LEU A O 1
ATOM 1005 N N . ASN A 1 123 ? -18.466 0.686 28.196 1.00 91.38 123 ASN A N 1
ATOM 1006 C CA . ASN A 1 123 ? -18.477 2.112 27.871 1.00 91.38 123 ASN A CA 1
ATOM 1007 C C . ASN A 1 123 ? -17.428 2.473 26.801 1.00 91.38 123 ASN A C 1
ATOM 1009 O O . ASN A 1 123 ? -17.703 3.230 25.874 1.00 91.38 123 ASN A O 1
ATOM 1013 N N . THR A 1 124 ? -16.229 1.891 26.876 1.00 88.31 124 THR A N 1
ATOM 1014 C CA . THR A 1 124 ? -15.155 2.172 25.912 1.00 88.31 124 THR A CA 1
ATOM 1015 C C . THR A 1 124 ? -15.501 1.687 24.502 1.00 88.31 124 THR A C 1
ATOM 1017 O O . THR A 1 124 ? -15.206 2.407 23.540 1.00 88.31 124 THR A O 1
ATOM 1020 N N . ILE A 1 125 ? -16.127 0.506 24.390 1.00 87.94 125 ILE A N 1
ATOM 1021 C CA . ILE A 1 125 ? -16.508 -0.122 23.114 1.00 87.94 125 ILE A CA 1
ATOM 1022 C C . ILE A 1 125 ? -17.775 0.518 22.531 1.00 87.94 125 ILE A C 1
ATOM 1024 O O . ILE A 1 125 ? -17.797 0.843 21.347 1.00 87.94 125 ILE A O 1
ATOM 1028 N N . LEU A 1 126 ? -18.817 0.706 23.350 1.00 86.88 126 LEU A N 1
ATOM 1029 C CA . LEU A 1 126 ? -20.135 1.184 22.913 1.00 86.88 126 LEU A CA 1
ATOM 1030 C C . LEU A 1 126 ? -20.278 2.710 22.925 1.00 86.88 126 LEU A C 1
ATOM 1032 O O . LEU A 1 126 ? -21.269 3.214 22.411 1.00 86.88 126 LEU A O 1
ATOM 1036 N N . LYS A 1 127 ? -19.308 3.438 23.498 1.00 86.88 127 LYS A N 1
ATOM 1037 C CA . LYS A 1 127 ? -19.347 4.902 23.664 1.00 86.88 127 LYS A CA 1
ATOM 1038 C C . LYS A 1 127 ? -20.646 5.360 24.329 1.00 86.88 127 LYS A C 1
ATOM 1040 O O . LYS A 1 127 ? -21.356 6.214 23.806 1.00 86.88 127 LYS A O 1
ATOM 1045 N N . LEU A 1 128 ? -20.943 4.762 25.480 1.00 87.81 128 LEU A N 1
ATOM 1046 C CA . LEU A 1 128 ? -22.157 5.060 26.230 1.00 87.81 128 LEU A CA 1
ATOM 1047 C C . LEU A 1 128 ? -22.132 6.510 26.722 1.00 87.81 128 LEU A C 1
ATOM 1049 O O . LEU A 1 128 ? -21.094 7.059 27.103 1.00 87.81 128 LEU A O 1
ATOM 1053 N N . SER A 1 129 ? -23.303 7.126 26.765 1.00 86.94 129 SER A N 1
ATOM 1054 C CA . SER A 1 129 ? -23.489 8.405 27.437 1.00 86.94 129 SER A CA 1
ATOM 1055 C C . SER A 1 129 ? -23.240 8.275 28.953 1.00 86.94 129 SER A C 1
ATOM 1057 O O . SER A 1 129 ? -23.279 7.171 29.524 1.00 86.94 129 SER A O 1
ATOM 1059 N N . PRO A 1 130 ? -23.007 9.398 29.659 1.00 87.81 130 PRO A N 1
ATOM 1060 C CA . PRO A 1 130 ? -22.861 9.387 31.114 1.00 87.81 130 PRO A CA 1
ATOM 1061 C C . PRO A 1 130 ? -24.074 8.776 31.831 1.00 87.81 130 PRO A C 1
ATOM 1063 O O . PRO A 1 130 ? -23.906 8.067 32.825 1.00 87.81 130 PRO A O 1
ATOM 1066 N N . ASP A 1 131 ? -25.284 9.004 31.314 1.00 87.38 131 ASP A N 1
ATOM 1067 C CA . ASP A 1 131 ? -26.525 8.491 31.899 1.00 87.38 131 ASP A CA 1
ATOM 1068 C C . ASP A 1 131 ? -26.688 6.982 31.684 1.00 87.38 131 ASP A C 1
ATOM 1070 O O . ASP A 1 131 ? -27.037 6.260 32.621 1.00 87.38 131 ASP A O 1
ATOM 1074 N N . GLU A 1 132 ? -26.369 6.473 30.493 1.00 86.38 132 GLU A N 1
ATOM 1075 C CA . GLU A 1 132 ? -26.361 5.030 30.210 1.00 86.38 132 GLU A CA 1
ATOM 1076 C C . GLU A 1 132 ? -25.314 4.296 31.058 1.00 86.38 132 GLU A C 1
ATOM 1078 O O . GLU A 1 132 ? -25.589 3.234 31.615 1.00 86.38 132 GLU A O 1
ATOM 1083 N N . THR A 1 133 ? -24.131 4.892 31.238 1.00 89.00 133 THR A N 1
ATOM 1084 C CA . THR A 1 133 ? -23.065 4.329 32.082 1.00 89.00 133 THR A CA 1
ATOM 1085 C C . THR A 1 133 ? -23.491 4.241 33.550 1.00 89.00 133 THR A C 1
ATOM 1087 O O . THR A 1 133 ? -23.221 3.240 34.224 1.00 89.00 133 THR A O 1
ATOM 1090 N N . ARG A 1 134 ? -24.192 5.264 34.063 1.00 87.06 134 ARG A N 1
ATOM 1091 C CA . ARG A 1 134 ? -24.754 5.260 35.424 1.00 87.06 134 ARG A CA 1
ATOM 1092 C C . ARG A 1 134 ? -25.773 4.139 35.597 1.00 87.06 134 ARG A C 1
ATOM 1094 O O . ARG A 1 134 ? -25.649 3.366 36.543 1.00 87.06 134 ARG A O 1
ATOM 1101 N N . GLN A 1 135 ? -26.711 4.001 34.660 1.00 86.25 135 GLN A N 1
ATOM 1102 C CA . GLN A 1 135 ? -27.702 2.921 34.684 1.00 86.25 135 GLN A CA 1
ATOM 1103 C C . GLN A 1 135 ? -27.033 1.543 34.660 1.00 86.25 135 GLN A C 1
ATOM 1105 O O . GLN A 1 135 ? -27.366 0.680 35.471 1.00 86.25 135 GLN A O 1
ATOM 1110 N N . LEU A 1 136 ? -26.038 1.348 33.791 1.00 87.56 136 LEU A N 1
ATOM 1111 C CA . LEU A 1 136 ? -25.302 0.090 33.700 1.00 87.56 136 LEU A CA 1
ATOM 1112 C C . LEU A 1 136 ? -24.534 -0.226 34.995 1.00 87.56 136 LEU A C 1
ATOM 1114 O O . LEU A 1 136 ? -24.463 -1.384 35.395 1.00 87.56 136 LEU A O 1
ATOM 1118 N N . THR A 1 137 ? -24.027 0.795 35.693 1.00 88.44 137 THR A N 1
ATOM 1119 C CA . THR A 1 137 ? -23.372 0.652 37.005 1.00 88.44 137 THR A CA 1
ATOM 1120 C C . THR A 1 137 ? -24.359 0.236 38.099 1.00 88.44 137 THR A C 1
ATOM 1122 O O . THR A 1 137 ? -24.041 -0.634 38.906 1.00 88.44 137 THR A O 1
ATOM 1125 N N . THR A 1 138 ? -25.565 0.812 38.127 1.00 87.12 138 THR A N 1
ATOM 1126 C CA . THR A 1 138 ? -26.642 0.417 39.058 1.00 87.12 138 THR A CA 1
ATOM 1127 C C . THR A 1 138 ? -27.024 -1.053 38.862 1.00 87.12 138 THR A C 1
ATOM 1129 O O . THR A 1 138 ? -27.085 -1.823 39.819 1.00 87.12 138 THR A O 1
ATOM 1132 N N . VAL A 1 139 ? -27.176 -1.478 37.605 1.00 85.38 139 VAL A N 1
ATOM 1133 C CA . VAL A 1 139 ? -27.470 -2.875 37.238 1.00 85.38 139 VAL A CA 1
ATOM 1134 C C . VAL A 1 139 ? -26.306 -3.804 37.567 1.00 85.38 139 VAL A C 1
ATOM 1136 O O . VAL A 1 139 ? -26.514 -4.935 38.016 1.00 85.38 139 VAL A O 1
ATOM 1139 N N . ALA A 1 140 ? -25.074 -3.330 37.373 1.00 86.62 140 ALA A N 1
ATOM 1140 C CA . ALA A 1 140 ? -23.877 -4.076 37.720 1.00 86.62 140 ALA A CA 1
ATOM 1141 C C . ALA A 1 140 ? -23.813 -4.384 39.221 1.00 86.62 140 ALA A C 1
ATOM 1143 O O . ALA A 1 140 ? -23.520 -5.516 39.596 1.00 86.62 140 ALA A O 1
ATOM 1144 N N . LYS A 1 141 ? -24.192 -3.402 40.050 1.00 85.38 141 LYS A N 1
ATOM 1145 C CA . LYS A 1 141 ? -24.242 -3.505 41.512 1.00 85.38 141 LYS A CA 1
ATOM 1146 C C . LYS A 1 141 ? -25.361 -4.408 42.043 1.00 85.38 141 LYS A C 1
ATOM 1148 O O . LYS A 1 141 ? -25.320 -4.788 43.210 1.00 85.38 141 LYS A O 1
ATOM 1153 N N . GLY A 1 142 ? -26.321 -4.785 41.195 1.00 74.81 142 GLY A N 1
ATOM 1154 C CA . GLY A 1 142 ? -27.490 -5.581 41.574 1.00 74.81 142 GLY A CA 1
ATOM 1155 C C . GLY A 1 142 ? -28.650 -4.753 42.134 1.00 74.81 142 GLY A C 1
ATOM 1156 O O . GLY A 1 142 ? -29.592 -5.322 42.681 1.00 74.81 142 GLY A O 1
ATOM 1157 N N . GLU A 1 143 ? -28.609 -3.426 41.995 1.00 73.88 143 GLU A N 1
ATOM 1158 C CA . GLU A 1 143 ? -29.717 -2.561 42.390 1.00 73.88 143 GLU A CA 1
ATOM 1159 C C . GLU A 1 143 ? -30.827 -2.591 41.322 1.00 73.88 143 GLU A C 1
ATOM 1161 O O . GLU A 1 143 ? -30.540 -2.553 40.118 1.00 73.88 143 GLU A O 1
ATOM 1166 N N . PRO A 1 144 ? -32.110 -2.658 41.722 1.00 60.28 144 PRO A N 1
ATOM 1167 C CA . PRO A 1 144 ? -33.215 -2.682 40.777 1.00 60.28 144 PRO A CA 1
ATOM 1168 C C . PRO A 1 144 ? -33.335 -1.325 40.076 1.00 60.28 144 PRO A C 1
ATOM 1170 O O . PRO A 1 144 ? -33.905 -0.375 40.611 1.00 60.28 144 PRO A O 1
ATOM 1173 N N . SER A 1 145 ? -32.825 -1.234 38.848 1.00 59.69 145 SER A N 1
ATOM 1174 C CA . SER A 1 145 ? -33.056 -0.059 38.010 1.00 59.69 145 SER A CA 1
ATOM 1175 C C . SER A 1 145 ? -34.525 0.001 37.582 1.00 59.69 145 SER A C 1
ATOM 1177 O O . SER A 1 145 ? -35.038 -0.914 36.930 1.00 59.69 145 SER A O 1
ATOM 1179 N N . ALA A 1 146 ? -35.209 1.099 37.912 1.00 56.72 146 ALA A N 1
ATOM 1180 C CA . ALA A 1 146 ? -36.607 1.327 37.547 1.00 56.72 146 ALA A CA 1
ATOM 1181 C C . ALA A 1 146 ? -36.839 1.372 36.019 1.00 56.72 146 ALA A C 1
ATOM 1183 O O . ALA A 1 146 ? -37.951 1.102 35.567 1.00 56.72 146 ALA A O 1
ATOM 1184 N N . THR A 1 147 ? -35.799 1.652 35.221 1.00 56.34 147 THR A N 1
ATOM 1185 C CA . THR A 1 147 ? -35.873 1.785 33.753 1.00 56.34 147 THR A CA 1
ATOM 1186 C C . THR A 1 147 ? -35.827 0.451 32.997 1.00 56.34 147 THR A C 1
ATOM 1188 O O . THR A 1 147 ? -36.361 0.356 31.892 1.00 56.34 147 THR A O 1
ATOM 1191 N N . LEU A 1 148 ? -35.274 -0.616 33.590 1.00 55.94 148 LEU A N 1
ATOM 1192 C CA . LEU A 1 148 ? -35.176 -1.942 32.952 1.00 55.94 148 LEU A CA 1
ATOM 1193 C C . LEU A 1 148 ? -36.535 -2.629 32.758 1.00 55.94 148 LEU A C 1
ATOM 1195 O O . LEU A 1 148 ? -36.681 -3.445 31.850 1.00 55.94 148 LEU A O 1
ATOM 1199 N N . LYS A 1 149 ? -37.550 -2.245 33.544 1.00 56.47 149 LYS A N 1
ATOM 1200 C CA . LYS A 1 149 ? -38.937 -2.717 33.382 1.00 56.47 149 LYS A CA 1
ATOM 1201 C C . LYS A 1 149 ? -39.559 -2.305 32.039 1.00 56.47 149 LYS A C 1
ATOM 1203 O O . LYS A 1 149 ? -40.505 -2.941 31.590 1.00 56.47 149 LYS A O 1
ATOM 1208 N N . GLY A 1 150 ? -39.045 -1.253 31.394 1.00 56.25 150 GLY A N 1
ATOM 1209 C CA . GLY A 1 150 ? -39.527 -0.804 30.083 1.00 56.25 150 GLY A CA 1
ATOM 1210 C C . GLY A 1 150 ? -39.026 -1.665 28.920 1.00 56.25 150 GLY A C 1
ATOM 1211 O O . GLY A 1 150 ? -39.748 -1.866 27.949 1.00 56.25 150 GLY A O 1
ATOM 1212 N N . TRP A 1 151 ? -37.818 -2.225 29.033 1.00 58.19 151 TRP A N 1
ATOM 1213 C CA . TRP A 1 151 ? -37.181 -3.014 27.970 1.00 58.19 151 TRP A CA 1
ATOM 1214 C C . TRP A 1 151 ? -37.645 -4.475 27.954 1.00 58.19 151 TRP A C 1
ATOM 1216 O O . TRP A 1 151 ? -37.694 -5.093 26.893 1.00 58.19 151 TRP A O 1
ATOM 1226 N N . THR A 1 152 ? -38.074 -5.018 29.098 1.00 55.97 152 THR A N 1
ATOM 1227 C CA . THR A 1 152 ? -38.664 -6.367 29.179 1.00 55.97 152 THR A CA 1
ATOM 1228 C C . THR A 1 152 ? -40.020 -6.482 28.479 1.00 55.97 152 THR A C 1
ATOM 1230 O O . THR A 1 152 ? -40.439 -7.589 28.171 1.00 55.97 152 THR A O 1
ATOM 1233 N N . ASN A 1 153 ? -40.691 -5.359 28.194 1.00 59.69 153 ASN A N 1
ATOM 1234 C CA . ASN A 1 153 ? -41.959 -5.333 27.455 1.00 59.69 153 ASN A CA 1
ATOM 1235 C C . ASN A 1 153 ? -41.775 -5.272 25.927 1.00 59.69 153 ASN A C 1
ATOM 1237 O O . ASN A 1 153 ? -42.753 -5.405 25.197 1.00 59.69 153 ASN A O 1
ATOM 1241 N N . LEU A 1 154 ? -40.548 -5.047 25.441 1.00 59.19 154 LEU A N 1
ATOM 1242 C CA . LEU A 1 154 ? -40.239 -4.923 24.010 1.00 59.19 154 LEU A CA 1
ATOM 1243 C C . LEU A 1 154 ? -39.646 -6.200 23.406 1.00 59.19 154 LEU A C 1
ATOM 1245 O O . LEU A 1 154 ? -39.590 -6.325 22.186 1.00 59.19 154 LEU A O 1
ATOM 1249 N N . LEU A 1 155 ? -39.213 -7.150 24.237 1.00 59.88 155 LEU A N 1
ATOM 1250 C CA . LEU A 1 155 ? -38.781 -8.466 23.781 1.00 59.88 155 LEU A CA 1
ATOM 1251 C C . LEU A 1 155 ? -39.979 -9.421 23.865 1.00 59.88 155 LEU A C 1
ATOM 1253 O O . LEU A 1 155 ? -40.421 -9.720 24.976 1.00 59.88 155 LEU A O 1
ATOM 1257 N N . PRO A 1 156 ? -40.523 -9.915 22.733 1.00 55.59 156 PRO A N 1
ATOM 1258 C CA . PRO A 1 156 ? -41.504 -10.987 22.766 1.00 55.59 156 PRO A CA 1
ATOM 1259 C C . PRO A 1 156 ? -40.860 -12.162 23.491 1.00 55.59 156 PRO A C 1
ATOM 1261 O O . PRO A 1 156 ? -39.786 -12.627 23.108 1.00 55.59 156 PRO A O 1
ATOM 1264 N N . THR A 1 157 ? -41.485 -12.622 24.567 1.00 58.84 157 THR A N 1
ATOM 1265 C CA . THR A 1 157 ? -41.028 -13.780 25.325 1.00 58.84 157 THR A CA 1
ATOM 1266 C C . THR A 1 157 ? -41.082 -15.010 24.417 1.00 58.84 157 THR A C 1
ATOM 1268 O O . THR A 1 157 ? -42.111 -15.675 24.324 1.00 58.84 157 THR A O 1
ATOM 1271 N N . TRP A 1 158 ? -39.984 -15.348 23.738 1.00 57.91 158 TRP A N 1
ATOM 1272 C CA . TRP A 1 158 ? -39.801 -16.638 23.058 1.00 57.91 158 TRP A CA 1
ATOM 1273 C C . TRP A 1 158 ? -39.557 -17.763 24.073 1.00 57.91 158 TRP A C 1
ATOM 1275 O O . TRP A 1 158 ? -38.660 -18.587 23.919 1.00 57.91 158 TRP A O 1
ATOM 1285 N N . SER A 1 159 ? -40.336 -17.789 25.151 1.00 58.66 159 SER A N 1
ATOM 1286 C CA . SER A 1 159 ? -40.310 -18.864 26.127 1.00 58.66 159 SER A CA 1
ATOM 1287 C C . SER A 1 159 ? -41.633 -19.614 26.083 1.00 58.66 159 SER A C 1
ATOM 1289 O O . SER A 1 159 ? -42.639 -19.162 26.623 1.00 58.66 159 SER A O 1
ATOM 1291 N N . SER A 1 160 ? -41.538 -20.818 25.524 1.00 48.00 160 SER A N 1
ATOM 1292 C CA . SER A 1 160 ? -42.365 -21.977 25.843 1.00 48.00 160 SER A CA 1
ATOM 1293 C C . SER A 1 160 ? -43.741 -22.051 25.180 1.00 48.00 160 SER A C 1
ATOM 1295 O O . SER A 1 160 ? -44.747 -21.590 25.709 1.00 48.00 160 SER A O 1
ATOM 1297 N N . SER A 1 161 ? -43.806 -22.795 24.075 1.00 46.91 161 SER A N 1
ATOM 1298 C CA . SER A 1 161 ? -44.923 -23.719 23.896 1.00 46.91 161 SER A CA 1
ATOM 1299 C C . SER A 1 161 ? -44.471 -25.092 24.414 1.00 46.91 161 SER A C 1
ATOM 1301 O O . SER A 1 161 ? -43.570 -25.687 23.813 1.00 46.91 161 SER A O 1
ATOM 1303 N N . PRO A 1 162 ? -45.043 -25.622 25.505 1.00 56.09 162 PRO A N 1
ATOM 1304 C CA . PRO A 1 162 ? -44.845 -27.010 25.868 1.00 56.09 162 PRO A CA 1
ATOM 1305 C C . PRO A 1 162 ? -45.777 -27.840 24.985 1.00 56.09 162 PRO A C 1
ATOM 1307 O O . PRO A 1 162 ? -46.987 -27.873 25.19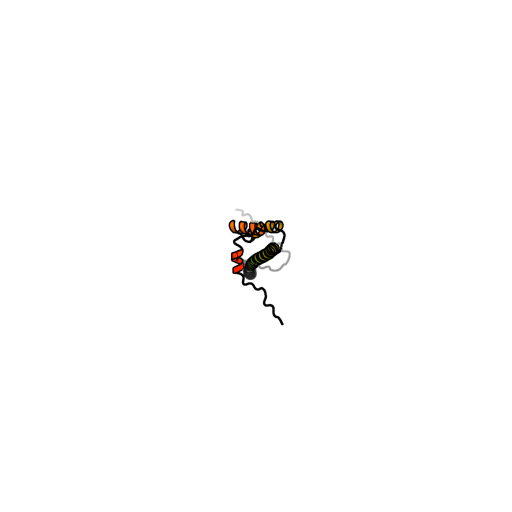4 1.00 56.09 162 PRO A O 1
ATOM 1310 N N . SER A 1 163 ? -45.222 -28.501 23.973 1.00 53.75 163 SER A N 1
ATOM 1311 C CA . SER A 1 163 ? -45.939 -29.570 23.286 1.00 53.75 163 SER A CA 1
ATOM 1312 C C . SER A 1 163 ? -46.053 -30.762 24.235 1.00 53.75 163 SER A C 1
ATOM 1314 O O . SER A 1 163 ? -45.043 -31.383 24.582 1.00 53.75 163 SER A O 1
ATOM 1316 N N . LYS A 1 164 ? -47.273 -31.073 24.664 1.00 41.50 164 LYS A N 1
ATOM 1317 C CA . LYS A 1 164 ? -47.632 -32.372 25.238 1.00 41.50 164 LYS A CA 1
ATOM 1318 C C . LYS A 1 164 ? -49.148 -32.583 25.141 1.00 41.50 164 LYS A C 1
ATOM 1320 O O . LYS A 1 164 ? -49.867 -31.583 25.168 1.00 41.50 164 LYS A O 1
ATOM 1325 N N . PRO A 1 165 ? -49.644 -33.827 25.223 1.00 61.16 165 PRO A N 1
ATOM 1326 C CA . PRO A 1 165 ? -49.007 -35.125 24.975 1.00 61.16 165 PRO A CA 1
ATOM 1327 C C . PRO A 1 165 ? -49.485 -35.803 23.681 1.00 61.16 165 PRO A C 1
ATOM 1329 O O . PRO A 1 165 ? -50.527 -35.389 23.130 1.00 61.16 165 PRO A O 1
#

Solvent-accessible surface area (backbone atoms only — not comparable to full-atom values): 9999 Å² total; per-residue (Å²): 137,90,80,84,84,81,90,76,88,84,81,82,88,84,77,84,91,76,78,94,76,74,82,76,58,65,70,61,57,50,50,51,50,53,53,48,51,50,50,51,50,52,49,52,50,50,55,50,52,53,49,49,56,50,52,53,51,52,47,54,53,52,52,52,51,47,52,51,51,52,53,51,51,54,52,51,54,51,48,52,54,51,48,53,56,49,50,52,52,46,53,53,50,52,50,49,52,51,49,51,54,52,51,52,47,50,75,68,51,87,48,38,68,65,28,44,66,44,46,64,54,51,35,69,76,69,64,54,51,76,67,55,49,49,53,51,44,40,51,20,65,68,46,87,57,81,68,57,68,62,57,64,74,72,52,80,78,89,70,79,82,82,88,76,134

Organism: Acanthoscelides obtectus (NCBI:txid200917)

Radius of gyration: 54.47 Å; Cα contacts (8 Å, |Δi|>4): 38; chains: 1; bounding box: 138×75×116 Å

pLDDT: mean 79.89, std 17.0, range [41.5, 98.12]

Secondary structure (DSSP, 8-state):
---PPP---------------PPPPHHHHHHHHHHHHHHHHHHHHHHHHHHHHHHHHHHHHHHHHHHHHHHHHHHHHHHHHHHHHHHHHHHHHHHHHHHHHHHHHHHH---HHHHHHHHHHHHHHHT--HHHHHHHHHHHHT---TTHHHHTTTS----------

Mean predicted aligned error: 18.11 Å